Protein AF-A0A967GL83-F1 (afdb_monomer_lite)

Structure (mmCIF, N/CA/C/O backbone):
data_AF-A0A967GL83-F1
#
_entry.id   AF-A0A967GL83-F1
#
loop_
_atom_site.group_PDB
_atom_site.id
_atom_site.type_symbol
_atom_site.label_atom_id
_atom_site.label_alt_id
_atom_site.label_comp_id
_atom_site.label_asym_id
_atom_site.label_entity_id
_atom_site.label_seq_id
_atom_site.pdbx_PDB_ins_code
_atom_site.Cartn_x
_atom_site.Cartn_y
_atom_site.Cartn_z
_atom_site.occupancy
_atom_site.B_iso_or_equiv
_atom_site.auth_seq_id
_atom_site.auth_comp_id
_atom_site.auth_asym_id
_atom_site.auth_atom_id
_atom_site.pdbx_PDB_model_num
ATOM 1 N N . LEU A 1 1 ? 5.171 1.409 -23.525 1.00 56.81 1 LEU A N 1
ATOM 2 C CA . LEU A 1 1 ? 4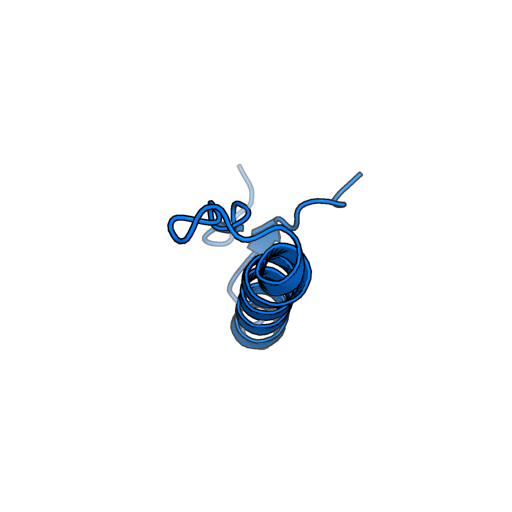.898 0.786 -22.210 1.00 56.81 1 LEU A CA 1
ATOM 3 C C . LEU A 1 1 ? 6.195 0.818 -21.418 1.00 56.81 1 LEU A C 1
ATOM 5 O O . LEU A 1 1 ? 7.227 0.786 -22.076 1.00 56.81 1 LEU A O 1
ATOM 9 N N . PRO A 1 2 ? 6.186 0.950 -20.081 1.00 59.03 2 PRO A N 1
ATOM 10 C CA . PRO A 1 2 ? 7.426 0.846 -19.318 1.00 59.03 2 PRO A CA 1
ATOM 11 C C . PRO A 1 2 ? 8.095 -0.493 -19.652 1.00 59.03 2 PRO A C 1
ATOM 13 O O . PRO A 1 2 ? 7.434 -1.527 -19.643 1.00 59.03 2 PRO A O 1
ATOM 16 N N . ASP A 1 3 ? 9.390 -0.479 -19.964 1.00 75.12 3 ASP A N 1
ATOM 17 C CA . ASP A 1 3 ? 10.152 -1.689 -20.323 1.00 75.12 3 ASP A CA 1
ATOM 18 C C . ASP A 1 3 ? 10.316 -2.670 -19.141 1.00 75.12 3 ASP A C 1
ATOM 20 O O . ASP A 1 3 ? 10.871 -3.758 -19.289 1.00 75.12 3 ASP A O 1
ATOM 24 N N . LYS A 1 4 ? 9.838 -2.287 -17.949 1.00 80.56 4 LYS A N 1
ATOM 25 C CA . LYS A 1 4 ? 9.916 -3.057 -16.707 1.00 80.56 4 LYS A CA 1
ATOM 26 C C . LYS A 1 4 ? 8.544 -3.629 -16.324 1.00 80.56 4 LYS A C 1
ATOM 28 O O . LYS A 1 4 ? 7.556 -2.897 -16.416 1.00 80.56 4 LYS A O 1
ATOM 33 N N . PRO A 1 5 ? 8.474 -4.881 -15.828 1.00 89.81 5 PRO A N 1
ATOM 34 C CA . PRO A 1 5 ? 7.268 -5.425 -15.211 1.00 89.81 5 PRO A CA 1
ATOM 35 C C . PRO A 1 5 ? 6.734 -4.493 -14.119 1.00 89.81 5 PRO A C 1
ATOM 37 O O . PRO A 1 5 ? 7.492 -4.032 -13.263 1.00 89.81 5 PRO A O 1
ATOM 40 N N . SER A 1 6 ? 5.432 -4.219 -14.152 1.00 90.88 6 SER A N 1
ATOM 41 C CA . SER A 1 6 ? 4.772 -3.301 -13.223 1.00 90.88 6 SER A CA 1
ATOM 42 C C . SER A 1 6 ? 3.763 -4.021 -12.339 1.00 90.88 6 SER A C 1
ATOM 44 O O . SER A 1 6 ? 3.012 -4.864 -12.830 1.00 90.88 6 SER A O 1
ATOM 46 N N . ILE A 1 7 ? 3.700 -3.642 -11.063 1.00 91.38 7 ILE A N 1
ATOM 47 C CA . ILE A 1 7 ? 2.706 -4.129 -10.101 1.00 91.38 7 ILE A CA 1
ATOM 48 C C . ILE A 1 7 ? 2.054 -2.923 -9.426 1.00 91.38 7 ILE A C 1
ATOM 50 O O . ILE A 1 7 ? 2.740 -2.018 -8.956 1.00 91.38 7 ILE A O 1
ATOM 54 N N . ALA A 1 8 ? 0.725 -2.923 -9.372 1.00 91.62 8 ALA A N 1
ATOM 55 C CA . ALA A 1 8 ? -0.045 -1.983 -8.572 1.00 91.62 8 ALA A CA 1
ATOM 56 C C . ALA A 1 8 ? -0.522 -2.689 -7.301 1.00 91.62 8 ALA A C 1
ATOM 58 O O . ALA A 1 8 ? -1.043 -3.803 -7.375 1.00 91.62 8 ALA A O 1
ATOM 59 N N . VAL A 1 9 ? -0.342 -2.038 -6.153 1.00 90.38 9 VAL A N 1
ATOM 60 C CA . VAL A 1 9 ? -0.841 -2.528 -4.865 1.00 90.38 9 VAL A CA 1
ATOM 61 C C . VAL A 1 9 ? -2.035 -1.666 -4.480 1.00 90.38 9 VAL A C 1
ATOM 63 O O . VAL A 1 9 ? -1.907 -0.453 -4.319 1.00 90.38 9 VAL A O 1
ATOM 66 N N . LEU A 1 10 ? -3.205 -2.292 -4.385 1.00 91.12 10 LEU A N 1
ATOM 67 C CA . LEU A 1 10 ? -4.424 -1.634 -3.930 1.00 91.12 10 LEU A CA 1
ATOM 68 C C . LEU A 1 10 ? -4.564 -1.795 -2.410 1.00 91.12 10 LEU A C 1
ATOM 70 O O . LEU A 1 10 ? -4.100 -2.806 -1.879 1.00 91.12 10 LEU A O 1
ATOM 74 N N . PRO A 1 11 ? -5.204 -0.832 -1.724 1.00 88.12 11 PRO A N 1
ATOM 75 C CA . PRO A 1 11 ? -5.501 -0.949 -0.302 1.00 88.12 11 PRO A CA 1
ATOM 76 C C . PRO A 1 11 ? -6.300 -2.211 0.006 1.00 88.12 11 PRO A C 1
ATOM 78 O O . PRO A 1 11 ? -7.189 -2.585 -0.763 1.00 88.12 11 PRO A O 1
ATOM 81 N N . PHE A 1 12 ? -5.998 -2.842 1.137 1.00 88.81 12 PHE A N 1
ATOM 82 C CA . PHE A 1 12 ? -6.823 -3.929 1.647 1.00 88.81 12 PHE A CA 1
ATOM 83 C C . PHE A 1 12 ? -8.134 -3.390 2.213 1.00 88.81 12 PHE A C 1
ATOM 85 O O . PHE A 1 12 ? -8.149 -2.393 2.932 1.00 88.81 12 PHE A O 1
ATOM 92 N N . ASP A 1 13 ? -9.223 -4.100 1.935 1.00 88.81 13 ASP A N 1
ATOM 93 C CA . ASP A 1 13 ? -10.498 -3.837 2.587 1.00 88.81 13 ASP A CA 1
ATOM 94 C C . ASP A 1 13 ? -10.462 -4.332 4.036 1.00 88.81 13 ASP A C 1
ATOM 96 O O . ASP A 1 13 ? -10.029 -5.453 4.331 1.00 88.81 13 ASP A O 1
ATOM 100 N N . ASN A 1 14 ? -10.983 -3.519 4.949 1.00 88.81 14 ASN A N 1
ATOM 101 C CA . ASN A 1 14 ? -11.201 -3.936 6.324 1.00 88.81 14 ASN A CA 1
ATOM 102 C C . ASN A 1 14 ? -12.422 -4.868 6.418 1.00 88.81 14 ASN A C 1
ATOM 104 O O . ASN A 1 14 ? -13.568 -4.428 6.515 1.00 88.81 14 ASN A O 1
ATOM 108 N N . MET A 1 15 ? -12.174 -6.179 6.415 1.00 88.12 15 MET A N 1
ATOM 109 C CA . MET A 1 15 ? -13.234 -7.190 6.492 1.00 88.12 15 MET A CA 1
ATOM 110 C C . MET A 1 15 ? -13.797 -7.412 7.905 1.00 88.12 15 MET A C 1
ATOM 112 O O . MET A 1 15 ? -14.810 -8.098 8.039 1.00 88.12 15 MET A O 1
ATOM 116 N N . SER A 1 16 ? -13.164 -6.881 8.960 1.00 87.75 16 SER A N 1
ATOM 117 C CA . SER A 1 16 ? -13.650 -7.061 10.336 1.00 87.75 16 SER A CA 1
ATOM 118 C C . SER A 1 16 ? -14.793 -6.105 10.690 1.00 87.75 16 SER A C 1
ATOM 120 O O . SER A 1 16 ? -15.564 -6.389 11.606 1.00 87.75 16 SER A O 1
ATOM 122 N N . GLY A 1 17 ? -14.925 -4.994 9.955 1.00 85.19 17 GLY A N 1
ATOM 123 C CA . GLY A 1 17 ? -15.920 -3.946 10.202 1.00 85.19 17 GLY A CA 1
ATOM 124 C C . GLY A 1 17 ? -15.612 -3.062 11.415 1.00 85.19 17 GLY A C 1
ATOM 125 O O . GLY A 1 17 ? -16.405 -2.180 11.734 1.00 85.19 17 GLY A O 1
ATOM 126 N N . ASP A 1 18 ? -14.480 -3.292 12.083 1.00 92.31 18 ASP A N 1
ATOM 127 C CA . ASP A 1 18 ? -14.001 -2.501 13.211 1.00 92.31 18 ASP A CA 1
ATOM 128 C C . ASP A 1 18 ? -13.132 -1.339 12.700 1.00 92.31 18 ASP A C 1
ATOM 130 O O . ASP A 1 18 ? -12.050 -1.603 12.168 1.00 92.31 18 ASP A O 1
ATOM 134 N N . PRO A 1 19 ? -13.551 -0.067 12.852 1.00 87.88 19 PRO A N 1
ATOM 135 C CA . PRO A 1 19 ? -12.779 1.089 12.393 1.00 87.88 19 PRO A CA 1
ATOM 136 C C . PRO A 1 19 ? -11.3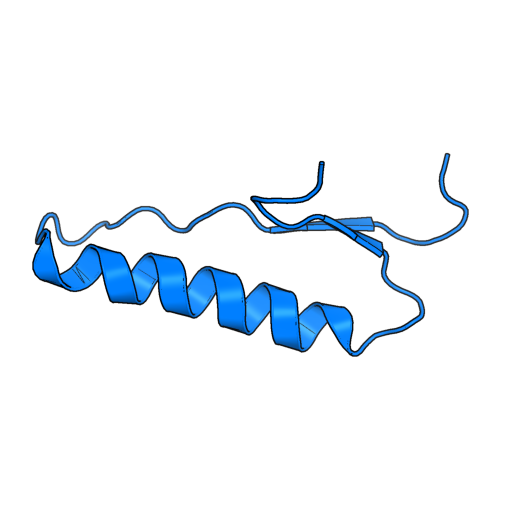84 1.177 13.016 1.00 87.88 19 PRO A C 1
ATOM 138 O O . PRO A 1 19 ? -10.473 1.736 12.407 1.00 87.88 19 PRO A O 1
ATOM 141 N N . GLU A 1 20 ? -11.183 0.608 14.209 1.00 89.88 20 GLU A N 1
ATOM 142 C CA . GLU A 1 20 ? -9.857 0.559 14.819 1.00 89.88 20 GLU A CA 1
ATOM 143 C C . GLU A 1 20 ? -8.905 -0.337 14.027 1.00 89.88 20 GLU A C 1
ATOM 145 O O . GLU A 1 20 ? -7.708 -0.163 14.133 1.00 89.88 20 GLU A O 1
ATOM 150 N N . GLN A 1 21 ? -9.377 -1.252 13.180 1.00 89.38 21 GLN A N 1
ATOM 151 C CA . GLN A 1 21 ? -8.507 -2.124 12.381 1.00 89.38 21 GLN A CA 1
ATOM 152 C C . GLN A 1 21 ? -8.177 -1.554 10.996 1.00 89.38 21 GLN A C 1
ATOM 154 O O . GLN A 1 21 ? -7.417 -2.157 10.239 1.00 89.38 21 GLN A O 1
ATOM 159 N N . GLU A 1 22 ? -8.690 -0.373 10.656 1.00 89.06 22 GLU A N 1
ATOM 160 C CA . GLU A 1 22 ? -8.441 0.259 9.358 1.00 89.06 22 GLU A CA 1
ATOM 161 C C . GLU A 1 22 ? -6.963 0.634 9.182 1.00 89.06 22 GLU A C 1
ATOM 163 O O . GLU A 1 22 ? -6.368 0.363 8.138 1.00 89.06 22 GLU A O 1
ATOM 168 N N . TYR A 1 23 ? -6.318 1.122 10.252 1.00 89.62 23 TYR A N 1
ATOM 169 C CA . TYR A 1 23 ? -4.881 1.415 10.230 1.00 89.62 23 TYR A CA 1
ATOM 170 C C . TYR A 1 23 ? -4.039 0.164 9.954 1.00 89.62 23 TYR A C 1
ATOM 172 O O . TYR A 1 23 ? -2.936 0.268 9.423 1.00 89.62 23 TYR A O 1
ATOM 180 N N . PHE A 1 24 ? -4.530 -1.018 10.341 1.00 91.00 24 PHE A N 1
ATOM 181 C CA . PHE A 1 24 ? -3.827 -2.272 10.116 1.00 91.00 24 PHE A CA 1
ATOM 182 C C . PHE A 1 24 ? -3.864 -2.647 8.631 1.00 91.00 24 PHE A C 1
ATOM 184 O O . PHE A 1 24 ? -2.825 -2.974 8.063 1.00 91.00 24 PHE A O 1
ATOM 191 N N . ALA A 1 25 ? -5.028 -2.525 7.985 1.00 90.69 25 ALA A N 1
ATOM 192 C CA . ALA A 1 25 ? -5.177 -2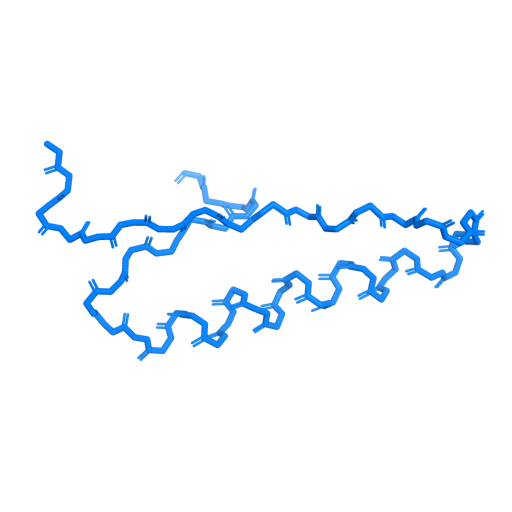.750 6.546 1.00 90.69 25 ALA A CA 1
ATOM 193 C C . ALA A 1 25 ? -4.338 -1.760 5.712 1.00 90.69 25 ALA A C 1
ATOM 195 O O . ALA A 1 25 ? -3.643 -2.162 4.770 1.00 90.69 25 ALA A O 1
ATOM 196 N N . ASP A 1 26 ? -4.331 -0.480 6.096 1.00 90.19 26 ASP A N 1
ATOM 197 C CA . ASP A 1 26 ? -3.479 0.535 5.470 1.00 90.19 26 ASP A CA 1
ATOM 198 C C . ASP A 1 26 ? -1.984 0.237 5.703 1.00 90.19 26 ASP A C 1
ATOM 200 O O . ASP A 1 26 ? -1.198 0.240 4.754 1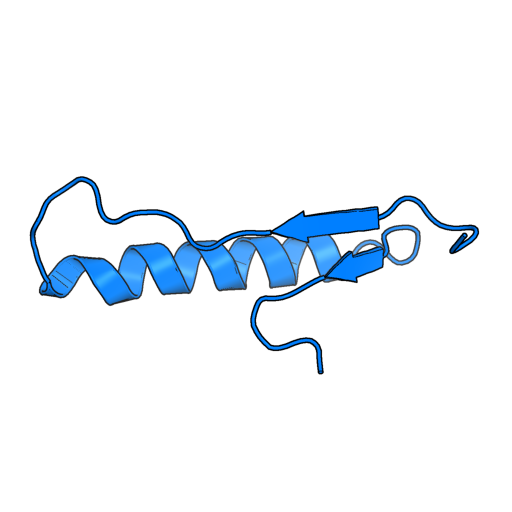.00 90.19 26 ASP A O 1
ATOM 204 N N . GLY A 1 27 ? -1.588 -0.105 6.935 1.00 92.44 27 GLY A N 1
ATOM 205 C CA . GLY A 1 27 ? -0.205 -0.452 7.279 1.00 92.44 27 GLY A CA 1
ATOM 206 C C . GLY A 1 27 ? 0.325 -1.651 6.488 1.00 92.44 27 GLY A C 1
ATOM 207 O O . GLY A 1 27 ? 1.422 -1.590 5.938 1.00 92.44 27 GLY A O 1
ATOM 208 N N . MET A 1 28 ? -0.480 -2.706 6.331 1.00 92.50 28 MET A N 1
ATOM 209 C CA . MET A 1 28 ? -0.123 -3.858 5.494 1.00 92.50 28 MET A CA 1
ATOM 210 C C . MET A 1 28 ? 0.072 -3.477 4.022 1.00 92.50 28 MET A C 1
ATOM 212 O O . MET A 1 28 ? 0.966 -4.005 3.358 1.00 92.50 28 MET A O 1
ATOM 216 N N . THR A 1 29 ? -0.760 -2.569 3.505 1.00 92.19 29 THR A N 1
ATOM 217 C CA . THR A 1 29 ? -0.642 -2.073 2.127 1.00 92.19 29 THR A CA 1
ATOM 218 C C . THR A 1 29 ? 0.709 -1.383 1.922 1.00 92.19 29 THR A C 1
ATOM 220 O O . THR A 1 29 ? 1.425 -1.697 0.968 1.00 92.19 29 THR A O 1
ATOM 223 N N . GLU A 1 30 ? 1.084 -0.490 2.838 1.00 92.12 30 GLU A N 1
ATOM 224 C CA . GLU A 1 30 ? 2.356 0.241 2.796 1.00 92.12 30 GLU A CA 1
ATOM 225 C C . GLU A 1 30 ? 3.575 -0.676 2.977 1.00 92.12 30 GLU A C 1
ATOM 227 O O . GLU A 1 30 ? 4.574 -0.521 2.269 1.00 92.12 30 GLU A O 1
ATOM 232 N N . ASP A 1 31 ? 3.492 -1.678 3.855 1.00 94.81 31 ASP A N 1
ATOM 233 C CA . ASP A 1 31 ? 4.559 -2.666 4.041 1.00 94.81 31 ASP A CA 1
ATOM 234 C C . ASP A 1 31 ? 4.803 -3.479 2.761 1.00 94.81 31 ASP A C 1
ATOM 236 O O . ASP A 1 31 ? 5.950 -3.679 2.351 1.00 94.81 31 ASP A O 1
ATOM 240 N N . ILE A 1 32 ? 3.737 -3.898 2.070 1.00 93.81 32 ILE A N 1
ATOM 241 C CA . ILE A 1 32 ? 3.845 -4.625 0.797 1.00 93.81 32 ILE A CA 1
ATOM 242 C C . ILE A 1 32 ? 4.442 -3.733 -0.294 1.00 93.81 32 ILE A C 1
ATOM 244 O O . ILE A 1 32 ? 5.328 -4.178 -1.026 1.00 93.81 32 ILE A O 1
ATOM 248 N N . ILE A 1 33 ? 4.004 -2.475 -0.396 1.00 92.81 33 ILE A N 1
ATOM 249 C CA . ILE A 1 33 ? 4.593 -1.499 -1.325 1.00 92.81 33 ILE A CA 1
ATOM 250 C C . ILE A 1 33 ? 6.086 -1.339 -1.039 1.00 92.81 33 ILE A C 1
ATOM 252 O O . ILE A 1 33 ? 6.903 -1.397 -1.962 1.00 92.81 33 ILE A O 1
ATOM 256 N N . THR A 1 34 ? 6.448 -1.170 0.231 1.00 93.81 34 THR A N 1
ATOM 257 C CA . THR A 1 34 ? 7.830 -0.982 0.676 1.00 93.81 34 THR A CA 1
ATOM 258 C C . THR A 1 34 ? 8.694 -2.183 0.319 1.00 93.81 34 THR A C 1
ATOM 260 O O . THR A 1 34 ? 9.786 -2.012 -0.225 1.00 93.81 34 THR A O 1
ATOM 263 N N . GLU A 1 35 ? 8.212 -3.399 0.571 1.00 95.12 35 GLU A N 1
ATOM 264 C CA . GLU A 1 35 ? 8.969 -4.617 0.293 1.00 95.12 35 GLU A CA 1
ATOM 265 C C . GLU A 1 35 ? 9.116 -4.863 -1.216 1.00 95.12 35 GLU A C 1
ATOM 267 O O . GLU A 1 35 ? 10.212 -5.162 -1.691 1.00 95.12 35 GLU A O 1
ATOM 272 N N . LEU A 1 36 ? 8.056 -4.646 -2.003 1.00 92.94 36 LEU A N 1
ATOM 273 C CA . LEU A 1 36 ? 8.113 -4.751 -3.465 1.00 92.94 36 LEU A CA 1
ATOM 274 C C . LEU A 1 36 ? 9.013 -3.679 -4.100 1.00 92.94 36 LEU A C 1
ATOM 276 O O . LEU A 1 36 ? 9.666 -3.939 -5.110 1.00 92.94 36 LEU A O 1
ATOM 280 N N . SER A 1 37 ? 9.103 -2.493 -3.496 1.00 90.00 37 SER A N 1
ATOM 281 C CA . SER A 1 37 ? 9.946 -1.396 -3.992 1.00 90.00 37 SER A CA 1
ATOM 282 C C . SER A 1 37 ? 11.447 -1.683 -3.872 1.00 90.00 37 SER A C 1
ATOM 284 O O . SER A 1 37 ? 12.258 -1.013 -4.510 1.00 90.00 37 SER A O 1
ATOM 286 N N . ARG A 1 38 ? 11.843 -2.704 -3.099 1.00 93.12 38 ARG A N 1
ATOM 287 C CA . ARG A 1 38 ? 13.245 -3.148 -2.989 1.00 93.12 38 ARG A CA 1
ATOM 288 C C . ARG A 1 38 ? 13.751 -3.854 -4.245 1.00 93.12 38 ARG A C 1
ATOM 290 O O . ARG A 1 38 ? 14.959 -4.029 -4.390 1.00 93.12 38 ARG A O 1
ATOM 297 N N . TYR A 1 39 ? 12.857 -4.251 -5.149 1.00 92.88 39 TYR A N 1
ATOM 298 C CA . TYR A 1 39 ? 13.197 -4.944 -6.385 1.00 92.88 39 TYR A CA 1
ATOM 299 C C . TYR A 1 39 ? 13.347 -3.934 -7.542 1.00 92.88 39 TYR A C 1
ATOM 301 O O . TYR A 1 39 ? 12.352 -3.479 -8.102 1.00 92.88 39 TYR A O 1
ATOM 309 N N . PRO A 1 40 ? 14.575 -3.576 -7.970 1.00 86.19 40 PRO A N 1
ATOM 310 C CA . PRO A 1 40 ? 14.815 -2.488 -8.935 1.00 86.19 40 PRO A CA 1
ATOM 311 C C . PRO A 1 40 ? 14.353 -2.796 -10.374 1.00 86.19 40 PRO A C 1
ATOM 313 O O . PRO A 1 40 ? 14.317 -1.914 -11.247 1.00 86.19 40 PRO A O 1
ATOM 316 N N . ASN A 1 41 ? 14.039 -4.063 -10.641 1.00 90.12 41 ASN A N 1
ATOM 317 C CA . ASN A 1 41 ? 13.455 -4.557 -11.884 1.00 90.12 41 ASN A CA 1
ATOM 318 C C . ASN A 1 41 ? 11.919 -4.475 -11.902 1.00 90.12 41 ASN A C 1
ATOM 320 O O . ASN A 1 41 ? 11.332 -4.749 -12.945 1.00 90.12 41 ASN A O 1
ATOM 324 N N . LEU A 1 42 ? 11.289 -4.088 -10.793 1.00 89.75 42 LEU A N 1
ATOM 325 C CA . LEU A 1 42 ? 9.849 -3.929 -10.651 1.00 89.75 42 LEU A CA 1
ATOM 326 C C . LEU A 1 42 ? 9.476 -2.448 -10.587 1.00 89.75 42 LEU A C 1
ATOM 328 O O . LEU A 1 42 ? 10.102 -1.659 -9.882 1.00 89.75 42 LEU A O 1
ATOM 332 N N . PHE A 1 43 ? 8.450 -2.065 -11.342 1.00 88.69 43 PHE A N 1
ATOM 333 C CA . PHE A 1 43 ? 7.837 -0.746 -11.237 1.00 88.69 43 PHE A CA 1
ATOM 334 C C . PHE A 1 43 ? 6.590 -0.846 -10.355 1.00 88.69 43 PHE A C 1
ATOM 336 O O . PHE A 1 43 ? 5.562 -1.375 -10.784 1.00 88.69 43 PHE A O 1
ATOM 343 N N . VAL A 1 44 ? 6.700 -0.388 -9.108 1.00 89.81 44 VAL A N 1
ATOM 344 C CA . VAL A 1 44 ? 5.612 -0.446 -8.124 1.00 89.81 44 VAL A CA 1
ATOM 345 C C . VAL A 1 44 ? 4.819 0.857 -8.159 1.00 89.81 44 VAL A C 1
ATOM 347 O O . VAL A 1 44 ? 5.393 1.935 -8.034 1.00 89.81 44 VAL A O 1
ATOM 350 N N . ILE A 1 45 ? 3.501 0.755 -8.325 1.00 84.81 45 ILE A N 1
ATOM 351 C CA . ILE A 1 45 ? 2.578 1.895 -8.308 1.00 84.81 45 ILE A CA 1
ATOM 352 C C . ILE A 1 45 ? 1.836 1.887 -6.968 1.00 84.81 45 ILE A C 1
ATOM 354 O O . ILE A 1 45 ? 1.071 0.963 -6.685 1.00 84.81 45 ILE A O 1
ATOM 358 N N . ALA A 1 46 ? 2.091 2.911 -6.150 1.00 79.19 46 ALA A N 1
ATOM 359 C CA . ALA A 1 46 ? 1.497 3.107 -4.828 1.00 79.19 46 ALA A CA 1
ATOM 360 C C . ALA A 1 46 ? 0.260 4.024 -4.873 1.00 79.19 46 ALA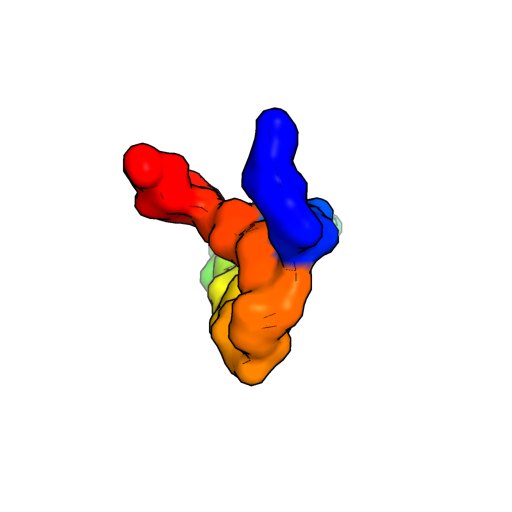 A C 1
ATOM 362 O O . ALA A 1 46 ? 0.106 4.819 -5.803 1.00 79.19 46 ALA A O 1
ATOM 363 N N . ARG A 1 47 ? -0.579 3.970 -3.824 1.00 67.94 47 ARG A N 1
ATOM 364 C CA . ARG A 1 47 ? -1.836 4.743 -3.674 1.00 67.94 47 ARG A CA 1
ATOM 365 C C . ARG A 1 47 ? -1.662 6.259 -3.879 1.00 67.94 47 ARG A C 1
ATOM 367 O O . ARG A 1 47 ? -2.593 6.916 -4.329 1.00 67.94 47 ARG A O 1
ATOM 374 N N . ASN A 1 48 ? -0.469 6.791 -3.594 1.00 59.72 48 ASN A N 1
ATOM 375 C CA . ASN A 1 48 ? -0.124 8.216 -3.695 1.00 59.72 48 ASN A CA 1
ATOM 376 C C . ASN A 1 48 ? 0.780 8.561 -4.893 1.00 59.72 48 ASN A C 1
ATOM 378 O O . ASN A 1 48 ? 1.406 9.621 -4.907 1.00 59.72 48 ASN A O 1
ATOM 382 N N . SER A 1 49 ? 0.903 7.668 -5.876 1.00 51.03 49 SER A N 1
ATOM 383 C CA . SER A 1 49 ? 1.687 7.939 -7.082 1.00 51.03 49 SER A CA 1
ATOM 384 C C . SER A 1 49 ? 0.972 8.992 -7.934 1.00 51.03 49 SER A C 1
ATOM 386 O O . SER A 1 49 ? 0.056 8.658 -8.684 1.00 51.03 49 SER A O 1
ATOM 388 N N . SER A 1 50 ? 1.370 10.259 -7.778 1.00 45.22 50 SER A N 1
ATOM 389 C CA . SER A 1 50 ? 0.927 11.378 -8.622 1.00 45.22 50 SER A CA 1
ATOM 390 C C . SER A 1 50 ? 1.624 11.411 -9.978 1.00 45.22 50 SER A C 1
ATOM 392 O O . SER A 1 50 ? 2.720 10.823 -10.115 1.00 45.22 50 SER A O 1
#

Radius of gyration: 12.9 Å; chains: 1; bounding box: 31×19×37 Å

Sequence (50 aa):
LPDKPSIAVLPFDNMSGDPEQEYFADGMTEDIITELSRYPNLFVIARNSS

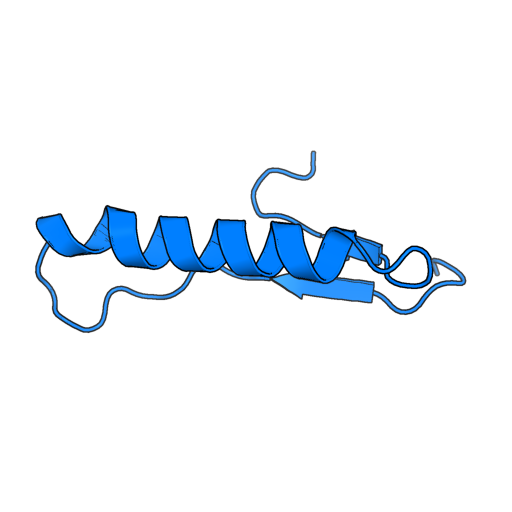pLDDT: mean 85.67, std 11.59, range [45.22, 95.12]

Secondary structure (DSSP, 8-state):
--SS-EEE-PPPP-TT--GGGHHHHHHHHHHHHHHHTT-TT-EEE-TT--

Foldseek 3Di:
DPPAAEDEQDFDDDPVPDPVCSVVSVVVSVVVLVVQVVDPRYHYDYPPRD